Protein AF-A0A660MBI0-F1 (afdb_monomer)

Sequence (117 aa):
NPRDVKFELARELVARFHDEAAAAAAQEAFVNRFAKNEIPEDLEEFRIDAPDGALGIAHVLKAAGLVASTSEGLRMVDGGAVKVDGERVASRDFKLARGFSGIVQAGKRRIVKVVLV

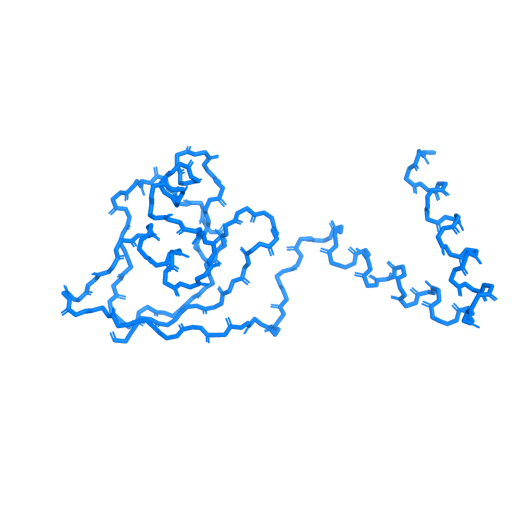Nearest PDB structures (foldseek):
  1h3e-assembly1_A-2  TM=7.801E-01  e=1.463E-08  Thermus thermophilus HB27
  1h3f-assembly1_B  TM=7.743E-01  e=9.051E-08  Thermus thermophilus HB27
  1h3f-assembly1_A  TM=7.532E-01  e=4.916E-07  Thermus thermophilus HB27
  5xyu-assembly1_D  TM=7.496E-01  e=9.119E-03  Mycolicibacterium smegmatis MC2 155
  7p7q-assembly1_e  TM=5.908E-01  e=9.732E-03  Enterococcus faecalis

Secondary structure (DSSP, 8-state):
-HHHHHHHHHHHHHHHHS-HHHHHHHHHHHHHHHHS-PPPSSPPEEEE--TTSEEEHHHHHHHTTSSSSHHHHHHHHHTT-EEETTEEP--TT-EEETT-EEEEEETTTEEEEEEE-

Foldseek 3Di:
DVVVVVLVVQLVVCCVVPRNVRSVVVSVCCCVLPVVLDDDPPFAEDEDEDPVQKDFQLVQCCSLVVDVHSVVRLVQLCVQQKDWQNHTRNDSRDIDGQQDWTWIGGHSPRIHIYHYD

Solvent-accessible surface area (backbone atoms only — not comparable to full-atom values): 6457 Å² total; per-residue (Å²): 107,82,66,56,59,52,50,54,53,50,35,52,53,38,28,73,78,69,33,65,67,58,20,52,50,52,52,50,52,47,43,49,63,69,70,62,72,58,77,68,90,86,52,60,74,39,81,43,81,22,91,84,48,43,39,43,48,24,56,50,34,31,76,64,65,67,30,98,35,46,70,56,29,40,53,34,29,76,71,55,37,24,28,49,74,83,42,70,43,86,54,78,80,41,60,48,45,46,71,40,71,50,42,43,29,53,50,97,81,40,65,34,29,40,33,26,77

Radius of gyration: 18.47 Å; Cα contacts (8 Å, |Δi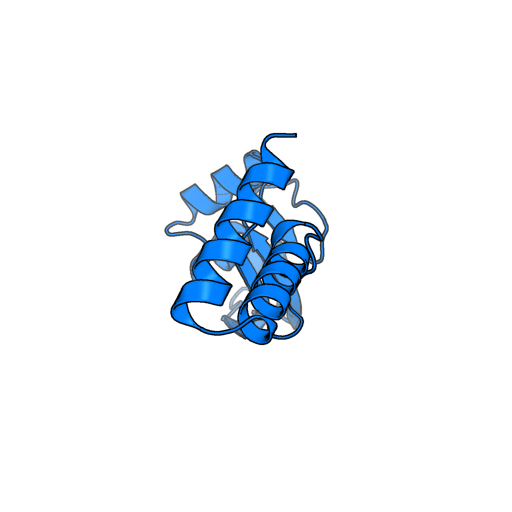|>4): 180; chains: 1; bounding box: 41×25×51 Å

Structure (mmCIF, N/CA/C/O backbone):
data_AF-A0A660MBI0-F1
#
_entry.id   AF-A0A660MBI0-F1
#
loop_
_atom_site.group_PDB
_atom_site.id
_atom_site.type_symbol
_atom_site.label_atom_id
_atom_site.label_alt_id
_atom_site.label_comp_id
_atom_site.label_asym_id
_atom_site.label_entity_id
_atom_site.label_seq_id
_atom_site.pdbx_PDB_ins_code
_atom_site.Cartn_x
_atom_site.Cartn_y
_atom_site.Cartn_z
_atom_site.occupancy
_atom_site.B_iso_or_equiv
_atom_site.auth_seq_id
_atom_site.auth_comp_id
_atom_site.auth_asym_id
_atom_site.auth_atom_id
_atom_site.pdbx_PDB_model_num
ATOM 1 N N . ASN A 1 1 ? -2.749 6.931 30.028 1.00 76.69 1 ASN A N 1
ATOM 2 C CA . ASN A 1 1 ? -2.168 7.048 28.668 1.00 76.69 1 ASN A CA 1
ATOM 3 C C . ASN A 1 1 ? -3.280 7.510 27.724 1.00 76.69 1 ASN A C 1
ATOM 5 O O . ASN A 1 1 ? -4.360 6.939 27.803 1.00 76.69 1 ASN A O 1
ATOM 9 N N . PRO A 1 2 ? -3.080 8.533 26.870 1.00 85.50 2 PRO A N 1
ATOM 10 C CA . PRO A 1 2 ? -4.120 9.036 25.960 1.00 85.50 2 PRO A CA 1
ATOM 11 C C . PRO A 1 2 ? -4.748 7.975 25.047 1.00 85.50 2 PRO A C 1
ATOM 13 O O . PRO A 1 2 ? -5.861 8.159 24.562 1.00 85.50 2 PRO A O 1
ATOM 16 N N . ARG A 1 3 ? -4.034 6.875 24.785 1.00 82.19 3 ARG A N 1
ATOM 17 C CA . ARG A 1 3 ? -4.545 5.724 24.039 1.00 82.19 3 ARG A CA 1
ATOM 18 C C . ARG A 1 3 ? -5.628 4.973 24.818 1.00 82.19 3 ARG A C 1
ATOM 20 O O . ARG A 1 3 ? -6.673 4.694 24.247 1.00 82.19 3 ARG A O 1
ATOM 27 N N . ASP A 1 4 ? -5.395 4.691 26.093 1.00 83.75 4 ASP A N 1
ATOM 28 C CA . ASP A 1 4 ? -6.287 3.865 26.918 1.00 83.75 4 ASP A CA 1
ATOM 29 C C . ASP A 1 4 ? -7.642 4.557 27.115 1.00 83.75 4 ASP A C 1
ATOM 31 O O . ASP A 1 4 ? -8.682 3.951 26.891 1.00 83.75 4 ASP A O 1
ATOM 35 N N . VAL A 1 5 ? -7.626 5.872 27.360 1.00 91.38 5 VAL A N 1
ATOM 36 C CA . VAL A 1 5 ? -8.847 6.691 27.488 1.00 91.38 5 VAL A CA 1
ATOM 37 C C . VAL A 1 5 ? -9.678 6.682 26.196 1.00 91.38 5 VAL A C 1
ATOM 39 O O . VAL A 1 5 ? -10.906 6.683 26.236 1.00 91.38 5 VAL A O 1
ATOM 42 N N . LYS A 1 6 ? -9.028 6.637 25.023 1.00 86.56 6 LYS A N 1
ATOM 43 C CA . LYS A 1 6 ? -9.730 6.514 23.733 1.00 86.56 6 LYS A CA 1
ATOM 44 C C . LYS A 1 6 ? -10.359 5.135 23.551 1.00 86.56 6 LYS A C 1
ATOM 46 O O . LYS A 1 6 ? -11.423 5.051 22.948 1.00 86.56 6 LYS A O 1
ATOM 51 N N . PHE A 1 7 ? -9.716 4.079 24.050 1.00 89.19 7 PHE A N 1
ATOM 52 C CA . PHE A 1 7 ? -10.292 2.735 24.029 1.00 89.19 7 PHE A CA 1
ATOM 53 C C . PHE A 1 7 ? -11.498 2.626 24.959 1.00 89.19 7 PHE A C 1
ATOM 55 O O . PHE A 1 7 ? -12.522 2.103 24.533 1.00 89.19 7 PHE A O 1
ATOM 62 N N . GLU A 1 8 ? -11.416 3.170 26.174 1.00 91.12 8 GLU A N 1
ATOM 63 C CA . GLU A 1 8 ? -12.539 3.183 27.121 1.00 91.12 8 GLU A CA 1
ATOM 64 C C . GLU A 1 8 ? -13.755 3.922 26.555 1.00 91.12 8 GLU A C 1
ATOM 66 O O . GLU A 1 8 ? -14.855 3.371 26.544 1.00 91.12 8 GLU A O 1
ATOM 71 N N . LEU A 1 9 ? -13.554 5.125 26.001 1.00 93.56 9 LEU A N 1
ATOM 72 C CA . LEU A 1 9 ? -14.634 5.890 25.375 1.00 93.56 9 LEU A CA 1
ATOM 73 C C . LEU A 1 9 ? -15.235 5.158 24.165 1.00 93.56 9 LEU A C 1
ATOM 75 O O . LEU A 1 9 ? -16.452 5.091 24.026 1.00 93.56 9 LEU A O 1
ATOM 79 N N . ALA A 1 10 ? -14.400 4.601 23.282 1.00 90.62 10 ALA A N 1
ATOM 80 C CA . ALA A 1 10 ? -14.890 3.871 22.114 1.00 90.62 10 ALA A CA 1
ATOM 81 C C . ALA A 1 10 ? -15.700 2.628 22.516 1.00 90.62 10 ALA A C 1
ATOM 83 O O . ALA A 1 10 ? -16.743 2.362 21.923 1.00 90.62 10 ALA A O 1
ATOM 84 N N . ARG A 1 11 ? -15.249 1.898 23.542 1.00 92.19 11 ARG A N 1
ATOM 85 C CA . ARG A 1 11 ? -15.947 0.728 24.082 1.00 92.19 11 ARG A CA 1
ATOM 86 C C . ARG A 1 11 ? -17.301 1.114 24.685 1.00 92.19 11 ARG A C 1
ATOM 88 O O . ARG A 1 11 ? -18.284 0.443 24.391 1.00 92.19 11 ARG A O 1
ATOM 95 N N . GLU A 1 12 ? -17.367 2.201 25.458 1.00 94.94 12 GLU A N 1
ATOM 96 C CA . GLU A 1 12 ? -18.623 2.712 26.037 1.00 94.94 12 GLU A CA 1
ATOM 97 C C . GLU A 1 12 ? -19.638 3.098 24.955 1.00 94.94 12 GLU A C 1
ATOM 99 O O . GLU A 1 12 ? -20.797 2.686 25.021 1.00 94.94 12 GLU A O 1
ATOM 104 N N . LEU A 1 13 ? -19.192 3.805 23.912 1.00 95.88 13 LEU A N 1
ATOM 105 C CA . LEU A 1 13 ? -20.056 4.202 22.803 1.00 95.88 13 LEU A CA 1
ATOM 106 C C . LEU A 1 13 ? -20.581 2.993 22.021 1.00 95.88 13 LEU A C 1
ATOM 108 O O . LEU A 1 13 ? -21.782 2.904 21.773 1.00 95.88 13 LEU A O 1
ATOM 112 N N . VAL A 1 14 ? -19.715 2.047 21.648 1.00 94.38 14 VAL A N 1
ATOM 113 C CA . VAL A 1 14 ? -20.146 0.861 20.890 1.00 94.38 14 VAL A CA 1
ATOM 114 C C . VAL A 1 14 ? -21.095 0.001 21.726 1.00 94.38 14 VAL A C 1
ATOM 116 O O . VAL A 1 14 ? -22.128 -0.414 21.209 1.00 94.38 14 VAL A O 1
ATOM 119 N N . ALA A 1 15 ? -20.813 -0.198 23.017 1.00 94.31 15 ALA A N 1
ATOM 120 C CA . ALA A 1 15 ? -21.690 -0.962 23.902 1.00 94.31 15 ALA A CA 1
ATOM 121 C C . ALA A 1 15 ? -23.064 -0.299 24.085 1.00 94.31 15 ALA A C 1
ATOM 123 O O . ALA A 1 15 ? -24.076 -0.993 24.121 1.00 94.31 15 ALA A O 1
ATOM 124 N N . ARG A 1 16 ? -23.121 1.040 24.159 1.00 95.50 16 ARG A N 1
ATOM 125 C CA . ARG A 1 16 ? -24.378 1.793 24.297 1.00 95.50 16 ARG A CA 1
ATOM 126 C C . ARG A 1 16 ? -25.293 1.662 23.075 1.00 95.50 16 ARG A C 1
ATOM 128 O O . ARG A 1 16 ? -26.509 1.658 23.245 1.00 95.50 16 ARG A O 1
ATOM 135 N N . PHE A 1 17 ? -24.732 1.619 21.865 1.00 95.06 17 PHE A N 1
ATOM 136 C CA . PHE A 1 17 ? -25.509 1.604 20.614 1.00 95.06 17 PHE A CA 1
ATOM 137 C C . PHE A 1 17 ? -25.650 0.216 19.974 1.00 95.06 17 PHE A C 1
ATOM 139 O O . PHE A 1 17 ? -26.465 0.049 19.068 1.00 95.06 17 PHE A O 1
ATOM 146 N N . HIS A 1 18 ? -24.880 -0.765 20.441 1.00 92.06 18 HIS A N 1
ATOM 147 C CA . HIS A 1 18 ? -24.936 -2.153 20.001 1.00 92.06 18 HIS A CA 1
ATOM 148 C C . HIS A 1 18 ? -25.051 -3.060 21.232 1.00 92.06 18 HIS A C 1
ATOM 150 O O . HIS A 1 18 ? -26.127 -3.164 21.815 1.00 92.06 18 HIS A O 1
ATOM 156 N N . ASP A 1 19 ? -23.950 -3.682 21.647 1.00 91.88 19 ASP A N 1
ATOM 157 C CA . ASP A 1 19 ? -23.838 -4.491 22.853 1.00 91.88 19 ASP A CA 1
ATOM 158 C C . ASP A 1 19 ? -22.357 -4.648 23.257 1.00 91.88 19 ASP A C 1
ATOM 160 O O . ASP A 1 19 ? -21.430 -4.200 22.572 1.00 91.88 19 ASP A O 1
ATOM 164 N N . GLU A 1 20 ? -22.126 -5.285 24.403 1.00 91.62 20 GLU A N 1
ATOM 165 C CA . GLU A 1 20 ? -20.785 -5.565 24.931 1.00 91.62 20 GLU A CA 1
ATOM 166 C C . GLU A 1 20 ? -19.943 -6.470 24.016 1.00 91.62 20 GLU A C 1
ATOM 168 O O . GLU A 1 20 ? -18.726 -6.286 23.907 1.00 91.62 20 GLU A O 1
ATOM 173 N N . ALA A 1 21 ? -20.574 -7.420 23.321 1.00 91.88 21 ALA A N 1
ATOM 174 C CA . ALA A 1 21 ? -19.874 -8.347 22.436 1.00 91.88 21 ALA A CA 1
ATOM 175 C C . ALA A 1 21 ? -19.323 -7.622 21.196 1.00 91.88 21 ALA A C 1
ATOM 177 O O . ALA A 1 21 ? -18.163 -7.811 20.824 1.00 91.88 21 ALA A O 1
ATOM 178 N N . ALA A 1 22 ? -20.114 -6.728 20.604 1.00 87.81 22 ALA A N 1
ATOM 179 C CA . ALA A 1 22 ? -19.723 -5.870 19.496 1.00 87.81 22 ALA A CA 1
ATOM 180 C C . ALA A 1 22 ? -18.598 -4.907 19.897 1.00 87.81 22 ALA A C 1
ATOM 182 O O . ALA A 1 22 ? -17.671 -4.684 19.116 1.00 87.81 22 ALA A O 1
ATOM 183 N N . ALA A 1 23 ? -18.633 -4.373 21.122 1.00 89.88 23 ALA A N 1
ATOM 184 C CA . ALA A 1 23 ? -17.579 -3.501 21.635 1.00 89.88 23 ALA A CA 1
ATOM 185 C C . ALA A 1 23 ? -16.236 -4.239 21.773 1.00 89.88 23 ALA A C 1
ATOM 187 O O . ALA A 1 23 ? -15.201 -3.724 21.338 1.00 89.88 23 ALA A O 1
ATOM 188 N N . ALA A 1 24 ? -16.251 -5.462 22.316 1.00 88.62 24 ALA A N 1
ATOM 189 C CA . ALA A 1 24 ? -15.064 -6.310 22.410 1.00 88.62 24 ALA A CA 1
ATOM 190 C C . ALA A 1 24 ? -14.511 -6.683 21.022 1.00 88.62 24 ALA A C 1
ATOM 192 O O . ALA A 1 24 ? -13.322 -6.486 20.762 1.00 88.62 24 ALA A O 1
ATOM 193 N N . ALA A 1 25 ? -15.377 -7.125 20.102 1.00 86.94 25 ALA A N 1
ATOM 194 C CA . ALA A 1 25 ? -14.988 -7.486 18.739 1.00 86.94 25 ALA A CA 1
ATOM 195 C C . ALA A 1 25 ? -14.408 -6.293 17.957 1.00 86.94 25 ALA A C 1
ATOM 197 O O . ALA A 1 25 ? -13.404 -6.430 17.256 1.00 86.94 25 ALA A O 1
ATOM 198 N N . ALA A 1 26 ? -14.990 -5.097 18.099 1.00 84.75 26 ALA A N 1
ATOM 199 C CA . ALA A 1 26 ? -14.491 -3.883 17.454 1.00 84.75 26 ALA A CA 1
ATOM 200 C C . ALA A 1 26 ? -13.110 -3.470 17.987 1.00 84.75 26 ALA A C 1
ATOM 202 O O . ALA A 1 26 ? -12.232 -3.083 17.209 1.00 84.75 26 ALA A O 1
ATOM 203 N N . GLN A 1 27 ? -12.899 -3.574 19.302 1.00 85.50 27 GLN A N 1
ATOM 204 C CA . GLN A 1 27 ? -11.602 -3.310 19.918 1.00 85.50 27 GLN A CA 1
ATOM 205 C C . GLN A 1 27 ? -10.545 -4.308 19.434 1.00 85.50 27 GLN A C 1
ATOM 207 O O . GLN A 1 27 ? -9.449 -3.894 19.052 1.00 85.50 27 GLN A O 1
ATOM 212 N N . GLU A 1 28 ? -10.866 -5.600 19.406 1.00 83.19 28 GLU A N 1
ATOM 213 C CA . GLU A 1 28 ? -9.959 -6.648 18.942 1.00 83.19 28 GLU A CA 1
ATOM 214 C C . GLU A 1 28 ? -9.614 -6.483 17.454 1.00 83.19 28 GLU A C 1
ATOM 216 O O . GLU A 1 28 ? -8.437 -6.467 17.087 1.00 83.19 28 GLU A O 1
ATOM 221 N N . ALA A 1 29 ? -10.613 -6.223 16.606 1.00 79.25 29 ALA A N 1
ATOM 222 C CA . ALA A 1 29 ? -10.409 -5.920 15.193 1.00 79.25 29 ALA A CA 1
ATOM 223 C C . ALA A 1 29 ? -9.533 -4.673 14.991 1.00 79.25 29 ALA A C 1
ATOM 225 O O . ALA A 1 29 ? -8.658 -4.663 14.122 1.00 79.25 29 ALA A O 1
ATOM 226 N 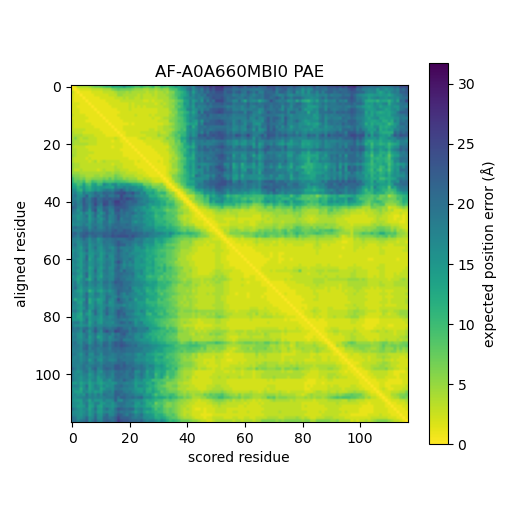N . PHE A 1 30 ? -9.717 -3.627 15.804 1.00 79.19 30 PHE A N 1
ATOM 227 C CA . PHE A 1 30 ? -8.874 -2.433 15.758 1.00 79.19 30 PHE A CA 1
ATOM 228 C C . PHE A 1 30 ? -7.431 -2.743 16.172 1.00 79.19 30 PHE A C 1
ATOM 230 O O . PHE A 1 30 ? -6.492 -2.295 15.513 1.00 79.19 30 PHE A O 1
ATOM 237 N N . VAL A 1 31 ? -7.229 -3.513 17.244 1.00 78.19 31 VAL A N 1
ATOM 238 C CA . VAL A 1 31 ? -5.892 -3.907 17.708 1.00 78.19 31 VAL A CA 1
ATOM 239 C C . VAL A 1 31 ? -5.193 -4.775 16.661 1.00 78.19 31 VAL A C 1
ATOM 241 O O . VAL A 1 31 ? -4.052 -4.483 16.312 1.00 78.19 31 VAL A O 1
ATOM 244 N N . ASN A 1 32 ? -5.866 -5.765 16.083 1.00 69.75 32 ASN A N 1
ATOM 245 C CA . ASN A 1 32 ? -5.273 -6.613 15.048 1.00 69.75 32 ASN A CA 1
ATOM 246 C C . ASN A 1 32 ? -4.945 -5.800 13.783 1.00 69.75 32 ASN A C 1
ATOM 248 O O . ASN A 1 32 ? -3.810 -5.817 13.309 1.00 69.75 32 ASN A O 1
ATOM 252 N N . ARG A 1 33 ? -5.881 -4.967 13.307 1.00 63.75 33 ARG A N 1
ATOM 253 C CA . ARG A 1 33 ? -5.698 -4.161 12.088 1.00 63.75 33 ARG A CA 1
ATOM 254 C C . ARG A 1 33 ? -4.666 -3.039 12.235 1.00 63.75 33 ARG A C 1
ATOM 256 O O . ARG A 1 33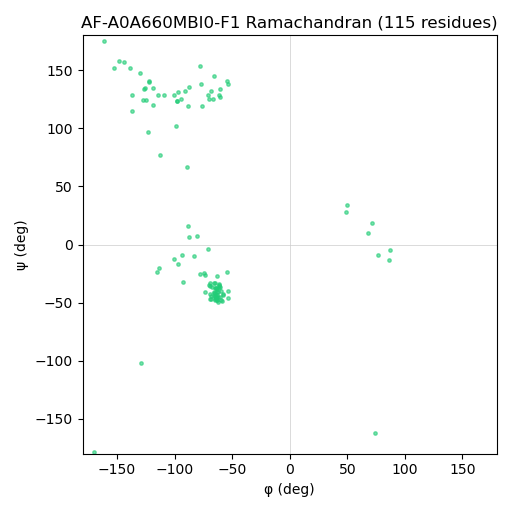 ? -3.980 -2.718 11.267 1.00 63.75 33 ARG A O 1
ATOM 263 N N . PHE A 1 34 ? -4.571 -2.395 13.401 1.00 63.47 34 PHE A N 1
ATOM 264 C CA . PHE A 1 34 ? -3.762 -1.178 13.570 1.00 63.47 34 PHE A CA 1
ATOM 265 C C . PHE A 1 34 ? -2.579 -1.314 14.523 1.00 63.47 34 PHE A C 1
ATOM 267 O O . PHE A 1 34 ? -1.636 -0.532 14.402 1.00 63.47 34 PHE A O 1
ATOM 274 N N . ALA A 1 35 ? -2.599 -2.260 15.464 1.00 57.88 35 ALA A N 1
ATOM 275 C CA . ALA A 1 35 ? -1.491 -2.453 16.395 1.00 57.88 35 ALA A CA 1
ATOM 276 C C . ALA A 1 35 ? -0.480 -3.495 15.903 1.00 57.88 35 ALA A C 1
ATOM 278 O O . ALA A 1 35 ? 0.706 -3.323 16.175 1.00 57.88 35 ALA A O 1
ATOM 279 N N . LYS A 1 36 ? -0.911 -4.534 15.172 1.00 55.81 36 LYS A N 1
ATOM 280 C CA . LYS A 1 36 ? -0.019 -5.644 14.800 1.00 55.81 36 LYS A CA 1
ATOM 281 C C . LYS A 1 36 ? 0.668 -5.519 13.436 1.00 55.81 36 LYS A C 1
ATOM 283 O O . LYS A 1 36 ? 1.590 -6.277 13.174 1.00 55.81 36 LYS A O 1
ATOM 288 N N . ASN A 1 37 ? 0.295 -4.547 12.592 1.00 57.28 37 ASN A N 1
ATOM 289 C CA . ASN A 1 37 ? 0.754 -4.475 11.189 1.00 57.28 37 ASN A CA 1
ATOM 290 C C . ASN A 1 37 ? 0.607 -5.822 10.446 1.00 57.28 37 ASN A C 1
ATOM 292 O O . ASN A 1 37 ? 1.390 -6.108 9.541 1.00 57.28 37 ASN A O 1
ATOM 296 N N . GLU A 1 38 ? -0.352 -6.661 10.843 1.00 60.31 38 GLU A N 1
ATOM 297 C CA . GLU A 1 38 ? -0.584 -7.941 10.183 1.00 60.31 38 GLU A CA 1
ATOM 298 C C . GLU A 1 38 ? -1.172 -7.661 8.799 1.00 60.31 38 GLU A C 1
ATOM 300 O O . GLU A 1 38 ? -2.136 -6.902 8.648 1.00 60.31 38 GLU A O 1
ATOM 305 N N . ILE A 1 39 ? -0.520 -8.210 7.774 1.00 65.75 39 ILE A N 1
ATOM 306 C CA . ILE A 1 39 ? -1.024 -8.166 6.407 1.00 65.75 39 ILE A CA 1
ATOM 307 C C . ILE A 1 39 ? -2.296 -9.028 6.393 1.00 65.75 39 ILE A C 1
ATOM 309 O O . ILE A 1 39 ? -2.219 -10.173 6.836 1.00 65.75 39 ILE A O 1
ATOM 313 N N . PRO A 1 40 ? -3.454 -8.506 5.946 1.00 66.31 40 PRO A N 1
ATOM 314 C CA . PRO A 1 40 ? -4.674 -9.304 5.859 1.00 66.31 40 PRO A CA 1
ATOM 315 C C . PRO A 1 40 ? -4.441 -10.570 5.025 1.00 66.31 40 PRO A C 1
ATOM 317 O O . PRO A 1 40 ? -3.761 -10.494 4.007 1.00 66.31 40 PRO A O 1
ATOM 320 N N . GLU A 1 41 ? -5.006 -11.711 5.422 1.00 63.41 41 GLU A N 1
ATOM 321 C CA . GLU A 1 41 ? -4.917 -12.946 4.621 1.00 63.41 41 GLU A CA 1
ATOM 322 C C . GLU A 1 41 ? -5.744 -12.837 3.323 1.00 63.41 41 GLU A C 1
ATOM 324 O O . GLU A 1 41 ? -5.316 -13.308 2.270 1.00 63.41 41 GLU A O 1
ATOM 329 N N . ASP A 1 42 ? -6.862 -12.103 3.365 1.00 72.25 42 ASP A N 1
ATOM 330 C CA . ASP A 1 42 ? -7.738 -11.831 2.218 1.00 72.25 42 ASP A CA 1
ATOM 331 C C . ASP A 1 42 ? -7.315 -10.559 1.457 1.00 72.25 42 ASP A C 1
ATOM 333 O O . ASP A 1 42 ? -8.009 -9.536 1.464 1.00 72.25 42 ASP A O 1
ATOM 337 N N . LEU A 1 43 ? -6.140 -10.583 0.822 1.00 81.06 43 LEU A N 1
ATOM 338 C CA . LEU A 1 43 ? -5.725 -9.497 -0.074 1.00 81.06 43 LEU A CA 1
ATOM 339 C C . LEU A 1 43 ? -6.426 -9.582 -1.431 1.00 81.06 43 LEU A C 1
ATOM 341 O O . LEU A 1 43 ? -6.496 -10.642 -2.051 1.00 81.06 43 LEU A O 1
ATOM 345 N N . GLU A 1 44 ? -6.846 -8.424 -1.941 1.00 84.69 44 GLU A N 1
ATOM 346 C CA . GLU A 1 44 ? -7.300 -8.282 -3.323 1.00 84.69 44 GLU A CA 1
ATOM 347 C C . GLU A 1 44 ? -6.155 -8.627 -4.292 1.00 84.69 44 GLU A C 1
ATOM 349 O O . GLU A 1 44 ? -5.036 -8.118 -4.153 1.00 84.69 44 GLU A O 1
ATOM 354 N N . GLU A 1 45 ? -6.428 -9.522 -5.248 1.00 90.75 45 GLU A N 1
ATOM 355 C CA . GLU A 1 45 ? -5.464 -9.976 -6.255 1.00 90.75 45 GLU A CA 1
ATOM 356 C C . GLU A 1 45 ? -5.647 -9.208 -7.570 1.00 90.75 45 GLU A C 1
ATOM 358 O O . GLU A 1 45 ? -6.711 -9.251 -8.186 1.00 90.75 45 GLU A O 1
ATOM 363 N N . PHE A 1 46 ? -4.579 -8.561 -8.037 1.00 92.94 46 PHE A N 1
ATOM 364 C CA . PHE A 1 46 ? -4.528 -7.860 -9.318 1.00 92.94 46 PHE A CA 1
ATOM 365 C C . PHE A 1 46 ? -3.643 -8.602 -10.313 1.00 92.94 46 PHE A C 1
ATOM 367 O O . PHE A 1 46 ? -2.477 -8.884 -10.031 1.00 92.94 46 PHE A O 1
ATOM 374 N N . ARG A 1 47 ? -4.177 -8.858 -11.509 1.00 92.56 47 ARG A N 1
ATOM 375 C CA . ARG A 1 47 ? -3.416 -9.397 -12.643 1.00 92.56 47 ARG A CA 1
ATOM 376 C C . ARG A 1 47 ? -3.017 -8.264 -13.571 1.00 92.56 47 ARG A C 1
ATOM 378 O O . ARG A 1 47 ? -3.879 -7.513 -14.020 1.00 92.56 47 ARG A O 1
ATOM 385 N N . ILE A 1 48 ? -1.721 -8.126 -13.826 1.00 92.38 48 ILE A N 1
ATOM 386 C CA . ILE A 1 48 ? -1.166 -7.037 -14.631 1.00 92.38 48 ILE A CA 1
ATOM 387 C C . ILE A 1 48 ? -0.297 -7.643 -15.728 1.00 92.38 48 ILE A C 1
ATOM 389 O O . ILE A 1 48 ? 0.645 -8.376 -15.432 1.00 92.38 48 ILE A O 1
ATOM 393 N N . ASP A 1 49 ? -0.594 -7.311 -16.981 1.00 92.31 49 ASP A N 1
ATOM 394 C CA . ASP A 1 49 ? 0.203 -7.760 -18.121 1.00 92.31 49 ASP A CA 1
ATOM 395 C C . ASP A 1 49 ? 1.592 -7.106 -18.117 1.00 92.31 49 ASP A C 1
ATOM 397 O O . ASP A 1 49 ? 1.729 -5.882 -17.997 1.00 92.31 49 ASP A O 1
ATOM 401 N N . ALA A 1 50 ? 2.629 -7.925 -18.296 1.00 90.69 50 ALA A N 1
ATOM 402 C CA . ALA A 1 50 ? 4.011 -7.489 -18.477 1.00 90.69 50 ALA A CA 1
ATOM 403 C C . ALA A 1 50 ? 4.493 -7.823 -19.907 1.00 90.69 50 ALA A C 1
ATOM 405 O O . ALA A 1 50 ? 5.240 -8.790 -20.094 1.00 90.69 50 ALA A O 1
ATOM 406 N N . PRO A 1 51 ? 4.091 -7.038 -20.932 1.00 83.56 51 PRO A N 1
ATOM 407 C CA . PRO A 1 51 ? 4.340 -7.361 -22.342 1.00 83.56 51 PRO A CA 1
ATOM 408 C C . PRO A 1 51 ? 5.833 -7.450 -22.688 1.00 83.56 51 PRO A C 1
ATOM 410 O O . PRO A 1 51 ? 6.233 -8.333 -23.441 1.00 83.56 51 PRO A O 1
ATOM 413 N N . ASP A 1 52 ? 6.666 -6.611 -22.067 1.00 87.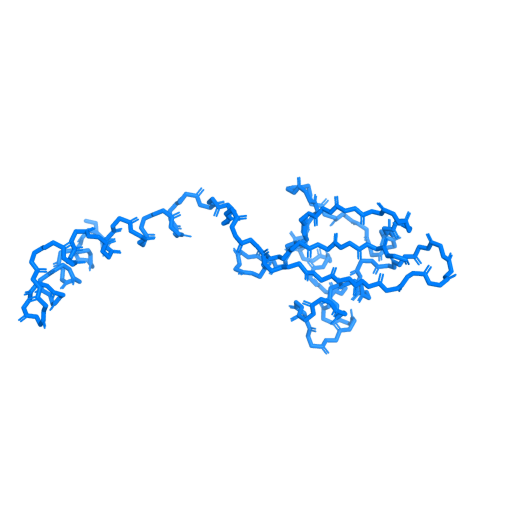12 52 ASP A N 1
ATOM 414 C CA . ASP A 1 52 ? 8.123 -6.598 -22.261 1.00 87.12 52 ASP A CA 1
ATOM 415 C C . ASP A 1 52 ? 8.866 -7.564 -21.313 1.00 87.12 52 ASP A C 1
ATOM 417 O O . ASP A 1 52 ? 10.071 -7.443 -21.089 1.00 87.12 52 ASP A O 1
ATOM 421 N N . GLY A 1 53 ? 8.150 -8.504 -20.686 1.00 88.50 53 GLY A N 1
ATOM 422 C CA . GLY A 1 53 ? 8.707 -9.500 -19.764 1.00 88.50 53 GLY A CA 1
ATOM 423 C C . GLY A 1 53 ? 9.041 -8.975 -18.363 1.00 88.50 53 GLY A C 1
ATOM 424 O O . GLY A 1 53 ? 9.324 -9.770 -17.468 1.00 88.50 53 GLY A O 1
ATOM 425 N N . ALA A 1 54 ? 8.980 -7.662 -18.137 1.00 90.19 54 ALA A N 1
ATOM 426 C CA . ALA A 1 54 ? 9.113 -7.052 -16.821 1.00 90.19 54 ALA A CA 1
ATOM 427 C C . ALA A 1 54 ? 8.363 -5.717 -16.740 1.00 90.19 54 ALA A C 1
ATOM 429 O O . ALA A 1 54 ? 8.244 -5.001 -17.733 1.00 90.19 54 ALA A O 1
ATOM 430 N N . LEU A 1 55 ? 7.918 -5.345 -15.539 1.00 92.81 55 LEU A N 1
ATOM 431 C CA . LEU A 1 55 ? 7.257 -4.071 -15.279 1.00 92.81 55 LEU A CA 1
ATOM 432 C C . LEU A 1 55 ? 7.943 -3.329 -14.128 1.00 92.81 55 LEU A C 1
ATOM 434 O O . LEU A 1 55 ? 8.262 -3.908 -13.090 1.00 92.81 55 LEU A O 1
ATOM 438 N N . GLY A 1 56 ? 8.192 -2.031 -14.311 1.00 93.44 56 GLY A N 1
ATOM 439 C CA . GLY A 1 56 ? 8.773 -1.190 -13.263 1.00 93.44 56 GLY A CA 1
ATOM 440 C C . GLY A 1 56 ? 7.824 -1.032 -12.076 1.00 93.44 56 GLY A C 1
ATOM 441 O O . GLY A 1 56 ? 6.610 -0.915 -12.260 1.00 93.44 56 GLY A O 1
ATOM 442 N N . ILE A 1 57 ? 8.367 -0.958 -10.861 1.00 94.12 57 ILE A N 1
ATOM 443 C CA . ILE A 1 57 ? 7.574 -0.901 -9.626 1.00 94.12 57 ILE A CA 1
ATOM 444 C C . ILE A 1 57 ? 6.542 0.231 -9.642 1.00 94.12 57 ILE A C 1
ATOM 446 O O . ILE A 1 57 ? 5.395 0.025 -9.272 1.00 94.12 57 ILE A O 1
ATOM 450 N N . ALA A 1 58 ? 6.888 1.410 -10.162 1.00 93.25 58 ALA A N 1
ATOM 451 C CA . ALA A 1 58 ? 5.959 2.536 -10.243 1.00 93.25 58 ALA A CA 1
ATOM 452 C C . ALA A 1 58 ? 4.763 2.278 -11.179 1.00 93.25 58 ALA A C 1
ATOM 454 O O . ALA A 1 58 ? 3.663 2.768 -10.921 1.00 93.25 58 ALA A O 1
ATOM 455 N N . HIS A 1 59 ? 4.966 1.505 -12.250 1.00 93.44 59 HIS A N 1
ATOM 456 C CA . HIS A 1 59 ? 3.892 1.090 -13.152 1.00 93.44 59 HIS A CA 1
ATOM 457 C C . HIS A 1 59 ? 3.009 0.028 -12.501 1.00 93.44 59 HIS A C 1
ATOM 459 O O . HIS A 1 59 ? 1.790 0.144 -12.586 1.00 93.44 59 HIS A O 1
ATOM 465 N N . VAL A 1 60 ? 3.610 -0.927 -11.786 1.00 93.81 60 VAL A N 1
ATOM 466 C CA . VAL A 1 60 ? 2.883 -1.931 -10.994 1.00 93.81 60 VAL A CA 1
ATOM 467 C C . VAL A 1 60 ? 1.998 -1.253 -9.948 1.00 93.81 60 VAL A C 1
ATOM 469 O O . VAL A 1 60 ? 0.807 -1.533 -9.883 1.00 93.81 60 VAL A O 1
ATOM 472 N N . LEU A 1 61 ? 2.542 -0.294 -9.191 1.00 93.38 61 LEU A N 1
ATOM 473 C CA . LEU A 1 61 ? 1.790 0.461 -8.184 1.00 93.38 61 LEU A CA 1
ATOM 474 C C . LEU A 1 61 ? 0.583 1.191 -8.786 1.00 93.38 61 LEU A C 1
ATOM 476 O O . LEU A 1 61 ? -0.490 1.202 -8.188 1.00 93.38 61 LEU A O 1
ATOM 480 N N . LYS A 1 62 ? 0.748 1.812 -9.959 1.00 94.94 62 LYS A N 1
ATOM 481 C CA . LYS A 1 62 ? -0.347 2.512 -10.640 1.00 94.94 62 LYS A CA 1
ATOM 482 C C . LYS A 1 62 ? -1.397 1.529 -11.161 1.00 94.94 62 LYS A C 1
ATOM 484 O O . LYS A 1 62 ? -2.586 1.761 -10.978 1.00 94.94 62 LYS A O 1
ATOM 489 N N . ALA A 1 63 ? -0.965 0.454 -11.817 1.00 92.69 63 ALA A N 1
ATOM 490 C CA . ALA A 1 63 ? -1.858 -0.546 -12.396 1.00 92.69 63 ALA A CA 1
ATOM 491 C C . ALA A 1 63 ? -2.651 -1.310 -11.322 1.00 92.69 63 ALA A C 1
ATOM 493 O O . ALA A 1 63 ? -3.819 -1.608 -11.535 1.00 92.69 63 ALA A O 1
ATOM 494 N N . ALA A 1 64 ? -2.061 -1.531 -10.144 1.00 91.94 64 ALA A N 1
ATOM 495 C CA . ALA A 1 64 ? -2.732 -2.111 -8.982 1.00 91.94 64 ALA A CA 1
ATOM 496 C C . ALA A 1 64 ? -3.590 -1.102 -8.184 1.00 91.94 64 ALA A C 1
ATOM 498 O O . ALA A 1 64 ? -4.022 -1.403 -7.076 1.00 91.94 64 ALA A O 1
ATOM 499 N N . GLY A 1 65 ? -3.774 0.133 -8.674 1.00 91.50 65 GLY A N 1
ATOM 500 C CA . GLY A 1 65 ? -4.586 1.158 -8.004 1.00 91.50 65 GLY A CA 1
ATOM 501 C C . GLY A 1 65 ? -4.006 1.695 -6.688 1.00 91.50 65 GLY A C 1
ATOM 502 O O . GLY A 1 65 ? -4.678 2.435 -5.971 1.00 91.50 65 GLY A O 1
ATOM 503 N N . LEU A 1 66 ? -2.752 1.368 -6.356 1.00 90.56 66 LEU A N 1
ATOM 504 C CA . LEU A 1 66 ? -2.109 1.804 -5.113 1.00 90.56 66 LEU A CA 1
ATOM 505 C C . LEU A 1 66 ? -1.737 3.293 -5.142 1.00 90.56 66 LEU A C 1
ATOM 507 O O . LEU A 1 66 ? -1.630 3.920 -4.088 1.00 90.56 66 LEU A O 1
ATOM 511 N N . VAL A 1 67 ? -1.522 3.871 -6.324 1.00 93.12 67 VAL A N 1
ATOM 512 C CA . VAL A 1 67 ? -1.179 5.289 -6.529 1.00 93.12 67 VAL A CA 1
ATOM 513 C C . VAL A 1 67 ? -1.940 5.861 -7.722 1.00 93.12 67 VAL A C 1
ATOM 515 O O . VAL A 1 67 ? -2.233 5.145 -8.677 1.00 93.12 67 VAL A O 1
ATOM 518 N N . ALA A 1 68 ? -2.208 7.168 -7.710 1.00 91.50 68 ALA A N 1
ATOM 519 C CA . ALA A 1 68 ? -2.921 7.840 -8.797 1.00 91.50 68 ALA A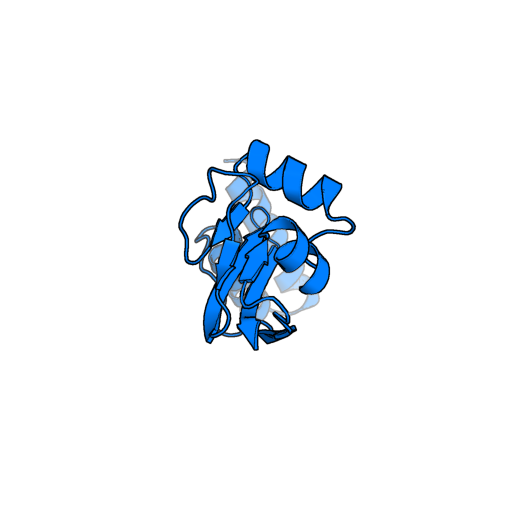 CA 1
ATOM 520 C C . ALA A 1 68 ? -2.043 8.026 -10.049 1.00 91.50 68 ALA A C 1
ATOM 522 O O . ALA A 1 68 ? -2.541 8.147 -11.169 1.00 91.50 68 ALA A O 1
ATOM 523 N N . SER A 1 69 ? -0.717 8.062 -9.881 1.00 93.44 69 SER A N 1
ATOM 524 C CA . SER A 1 69 ? 0.228 8.262 -10.984 1.00 93.44 69 SER A CA 1
ATOM 525 C C . SER A 1 69 ? 1.555 7.536 -10.769 1.00 93.44 69 SER A C 1
ATOM 527 O O . SER A 1 69 ? 1.968 7.268 -9.642 1.00 93.44 69 SER A O 1
ATOM 529 N N . THR A 1 70 ? 2.278 7.275 -11.861 1.00 92.88 70 THR A N 1
ATOM 530 C CA . THR A 1 70 ? 3.638 6.711 -11.810 1.00 92.88 70 THR A CA 1
ATOM 531 C C . THR A 1 70 ? 4.609 7.637 -11.077 1.00 92.88 70 THR A C 1
ATOM 533 O O . THR A 1 70 ? 5.444 7.163 -10.313 1.00 92.88 70 THR A O 1
ATOM 536 N N . SER A 1 71 ? 4.482 8.959 -11.240 1.00 93.50 71 SER A N 1
ATOM 537 C CA . SER A 1 71 ? 5.302 9.941 -10.520 1.00 93.50 71 SER A CA 1
ATOM 538 C C . SER A 1 71 ? 5.064 9.915 -9.008 1.00 93.50 71 SER A C 1
ATOM 540 O O . SER A 1 71 ? 6.016 10.057 -8.244 1.00 93.50 71 SER A O 1
ATOM 542 N N . GLU A 1 72 ? 3.819 9.710 -8.563 1.00 93.19 72 GLU A N 1
ATOM 543 C CA . GLU A 1 72 ? 3.514 9.465 -7.147 1.00 93.19 72 GLU A CA 1
ATOM 544 C C . GLU A 1 72 ? 4.178 8.169 -6.669 1.00 93.19 72 GLU A C 1
ATOM 546 O O . GLU A 1 72 ? 4.872 8.185 -5.655 1.00 93.19 72 GLU A O 1
ATOM 551 N N . GLY A 1 73 ? 4.048 7.081 -7.437 1.00 92.25 73 GLY A N 1
ATOM 552 C CA . GLY A 1 73 ? 4.708 5.806 -7.143 1.00 92.25 73 GLY A CA 1
ATOM 553 C C . GLY A 1 73 ? 6.218 5.952 -6.959 1.00 92.25 73 GLY A C 1
ATOM 554 O O . GLY A 1 73 ? 6.765 5.481 -5.967 1.00 92.25 73 GLY A O 1
ATOM 555 N N . LEU A 1 74 ? 6.892 6.681 -7.851 1.00 93.38 74 LEU A N 1
ATOM 556 C CA . LEU A 1 74 ? 8.330 6.933 -7.743 1.00 93.38 74 LEU A CA 1
ATOM 557 C C . LEU A 1 74 ? 8.702 7.725 -6.481 1.00 93.38 74 LEU A C 1
ATOM 559 O O . LEU A 1 74 ? 9.640 7.344 -5.788 1.00 93.38 74 LEU A O 1
ATOM 563 N N . ARG A 1 75 ? 7.941 8.773 -6.134 1.00 93.12 75 ARG A N 1
ATOM 564 C CA . ARG A 1 75 ? 8.158 9.524 -4.882 1.00 93.12 75 ARG A CA 1
ATOM 565 C C . ARG A 1 75 ? 7.996 8.634 -3.652 1.00 93.12 75 ARG A C 1
ATOM 567 O O . ARG A 1 75 ? 8.717 8.797 -2.671 1.00 93.12 75 ARG A O 1
ATOM 574 N N . MET A 1 76 ? 7.055 7.692 -3.692 1.00 91.75 76 MET A N 1
ATOM 575 C CA . MET A 1 76 ? 6.878 6.727 -2.611 1.00 91.75 76 MET A CA 1
ATOM 576 C C . MET A 1 76 ? 8.049 5.750 -2.497 1.00 91.75 76 MET A C 1
ATOM 578 O O . MET A 1 76 ? 8.415 5.393 -1.376 1.00 91.75 76 MET A O 1
ATOM 582 N N . VAL A 1 77 ? 8.635 5.332 -3.622 1.00 93.38 77 VAL A N 1
ATOM 583 C CA . VAL A 1 77 ? 9.859 4.517 -3.634 1.00 93.38 77 VAL A CA 1
ATOM 584 C C . VAL A 1 77 ? 11.017 5.296 -3.007 1.00 93.38 77 VAL A C 1
ATOM 586 O O . VAL A 1 77 ? 11.631 4.792 -2.068 1.00 93.38 77 VAL A O 1
ATOM 589 N N . ASP A 1 78 ? 11.251 6.547 -3.425 1.00 92.12 78 ASP A N 1
ATOM 590 C CA . ASP A 1 78 ? 12.314 7.394 -2.852 1.00 92.12 78 ASP A CA 1
ATOM 591 C C . ASP A 1 78 ? 12.135 7.576 -1.336 1.00 92.12 78 ASP A C 1
ATOM 593 O O . ASP A 1 78 ? 13.077 7.452 -0.552 1.00 92.12 78 ASP A O 1
ATOM 597 N N . GLY A 1 79 ? 10.891 7.820 -0.909 1.00 91.25 79 GLY A N 1
ATOM 598 C CA . GLY A 1 79 ? 10.521 7.963 0.497 1.00 91.25 79 GLY A CA 1
ATOM 599 C C . GLY A 1 79 ? 10.561 6.656 1.293 1.00 91.25 79 GLY A C 1
ATOM 600 O O . GLY A 1 79 ? 10.324 6.672 2.499 1.00 91.25 79 GLY A O 1
ATOM 601 N N . GLY A 1 80 ? 10.837 5.515 0.653 1.00 90.69 80 GLY A N 1
ATOM 602 C CA . GLY A 1 80 ? 10.897 4.218 1.320 1.00 90.69 80 GLY A CA 1
ATOM 603 C C . GLY A 1 80 ? 9.563 3.658 1.776 1.00 90.69 80 GLY A C 1
ATOM 604 O O . GLY A 1 80 ? 9.528 2.789 2.646 1.00 90.69 80 GLY A O 1
ATOM 605 N N . ALA A 1 81 ? 8.468 4.173 1.227 1.00 91.31 81 ALA A N 1
ATOM 606 C CA . ALA A 1 81 ? 7.124 3.749 1.575 1.00 91.31 81 ALA A CA 1
ATOM 607 C C . ALA A 1 81 ? 6.692 2.489 0.812 1.00 91.31 81 ALA A C 1
ATOM 609 O O . ALA A 1 81 ? 5.650 1.929 1.137 1.00 91.31 81 ALA A O 1
ATOM 610 N N . VAL A 1 82 ? 7.454 2.049 -0.193 1.00 94.06 82 VAL A N 1
ATOM 611 C CA . VAL A 1 82 ? 7.104 0.898 -1.033 1.00 94.06 82 VAL A CA 1
ATOM 612 C C . VAL A 1 82 ? 7.811 -0.361 -0.549 1.00 94.06 82 VAL A C 1
ATOM 614 O O . VAL A 1 82 ? 9.026 -0.352 -0.331 1.00 94.06 82 VAL A O 1
ATOM 617 N N . LYS A 1 83 ? 7.046 -1.444 -0.407 1.00 93.00 83 LYS A N 1
ATOM 618 C CA . LYS A 1 83 ? 7.561 -2.775 -0.088 1.00 93.00 83 LYS A CA 1
ATOM 619 C C . LYS A 1 83 ? 7.016 -3.826 -1.047 1.00 93.00 83 LYS A C 1
ATOM 621 O O . LYS A 1 83 ? 5.873 -3.717 -1.490 1.00 93.00 83 LYS A O 1
ATOM 626 N N . VAL A 1 84 ? 7.826 -4.838 -1.320 1.00 93.44 84 VAL A N 1
ATOM 627 C CA . VAL A 1 84 ? 7.457 -6.050 -2.056 1.00 93.44 84 VAL A CA 1
ATOM 628 C C . VAL A 1 84 ? 7.798 -7.233 -1.161 1.00 93.44 84 VAL A C 1
ATOM 630 O O . VAL A 1 84 ? 8.913 -7.296 -0.655 1.00 93.44 84 VAL A O 1
ATOM 633 N N . ASP A 1 85 ? 6.825 -8.099 -0.882 1.00 90.19 85 ASP A N 1
ATOM 634 C CA . ASP A 1 85 ? 6.956 -9.256 0.020 1.00 90.19 85 ASP A CA 1
ATOM 635 C C . ASP A 1 85 ? 7.578 -8.909 1.388 1.00 90.19 85 ASP A C 1
ATOM 637 O O . ASP A 1 85 ? 8.311 -9.677 2.002 1.00 90.19 85 ASP A O 1
ATOM 641 N N . GLY A 1 86 ? 7.278 -7.703 1.883 1.00 85.50 86 GLY A N 1
ATOM 642 C CA . GLY A 1 86 ? 7.790 -7.181 3.153 1.00 85.50 86 GLY A CA 1
ATOM 643 C C . GLY A 1 86 ? 9.151 -6.478 3.063 1.00 85.50 86 GLY A C 1
ATOM 644 O O . GLY A 1 86 ? 9.496 -5.721 3.980 1.00 85.50 86 GLY A O 1
ATOM 645 N N . GLU A 1 87 ? 9.873 -6.617 1.953 1.00 89.44 87 GLU A N 1
ATOM 646 C CA . GLU A 1 87 ? 11.163 -5.971 1.714 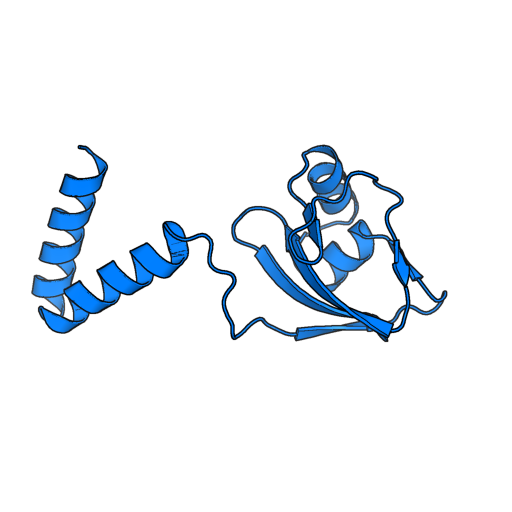1.00 89.44 87 GLU A CA 1
ATOM 647 C C . GLU A 1 87 ? 10.997 -4.581 1.102 1.00 89.44 87 GLU A C 1
ATOM 649 O O . GLU A 1 87 ? 10.205 -4.359 0.187 1.00 89.44 87 GLU A O 1
ATOM 654 N N . ARG A 1 88 ? 11.747 -3.600 1.613 1.00 92.12 88 ARG A N 1
ATOM 655 C CA . ARG A 1 88 ? 11.701 -2.225 1.102 1.00 92.12 88 ARG A CA 1
ATOM 656 C C . ARG A 1 88 ? 12.354 -2.153 -0.276 1.00 92.12 88 ARG A C 1
ATOM 658 O O . ARG A 1 88 ? 13.520 -2.501 -0.432 1.00 92.12 88 ARG A O 1
ATOM 665 N N . VAL A 1 89 ? 11.646 -1.564 -1.235 1.00 92.81 89 VAL A N 1
ATOM 666 C CA . VAL A 1 89 ? 12.207 -1.262 -2.555 1.00 92.81 89 VAL A CA 1
ATOM 667 C C . VAL A 1 89 ? 13.115 -0.036 -2.447 1.00 92.81 89 VAL A C 1
ATOM 669 O O . VAL A 1 89 ? 12.668 1.041 -2.052 1.00 92.81 89 VAL A O 1
ATOM 672 N N . ALA A 1 90 ? 14.397 -0.204 -2.775 1.00 84.69 90 ALA A N 1
ATOM 673 C CA . ALA A 1 90 ? 15.415 0.843 -2.639 1.00 84.69 90 ALA A CA 1
ATOM 674 C C . ALA A 1 90 ? 15.703 1.617 -3.939 1.00 84.69 90 ALA A C 1
ATOM 676 O O . ALA A 1 90 ? 16.296 2.690 -3.882 1.00 84.69 90 ALA A O 1
ATOM 677 N N . SER A 1 91 ? 15.296 1.090 -5.099 1.00 89.25 91 SER A N 1
ATOM 678 C CA . SER A 1 91 ? 15.584 1.691 -6.406 1.00 89.25 91 SER A CA 1
ATOM 679 C C . SER A 1 91 ? 14.313 1.997 -7.190 1.00 89.25 91 SER A C 1
ATOM 681 O O . SER A 1 91 ? 13.386 1.189 -7.246 1.00 89.25 91 SER A O 1
ATOM 683 N N . ARG A 1 92 ? 14.308 3.154 -7.860 1.00 88.88 92 ARG A N 1
ATOM 684 C CA . ARG A 1 92 ? 13.280 3.557 -8.835 1.00 88.88 92 ARG A CA 1
ATOM 685 C C . ARG A 1 92 ? 13.238 2.629 -10.048 1.00 88.88 92 ARG A C 1
ATOM 687 O O . ARG A 1 92 ? 12.179 2.469 -10.649 1.00 88.88 92 ARG A O 1
ATOM 694 N N . ASP A 1 93 ? 14.373 2.009 -10.359 1.00 88.31 93 ASP A N 1
ATOM 695 C CA . ASP A 1 93 ? 14.549 1.095 -11.488 1.00 88.31 93 ASP A CA 1
ATOM 696 C C . ASP A 1 93 ? 14.196 -0.351 -11.131 1.00 88.31 93 ASP A C 1
ATOM 698 O O . ASP A 1 93 ? 14.411 -1.258 -11.935 1.00 88.31 93 ASP A O 1
ATOM 702 N N . PHE A 1 94 ? 13.665 -0.590 -9.926 1.00 91.62 94 PHE A N 1
ATOM 703 C CA . PHE A 1 94 ? 13.217 -1.913 -9.524 1.00 91.62 94 PHE A CA 1
ATOM 704 C C . PHE A 1 94 ? 12.116 -2.403 -10.467 1.00 91.62 94 PHE A C 1
ATOM 706 O O . PHE A 1 94 ? 11.110 -1.720 -10.693 1.00 91.62 94 PHE A O 1
ATOM 713 N N . LYS A 1 95 ? 12.320 -3.598 -11.017 1.00 92.88 95 LYS A N 1
ATOM 714 C CA . LYS A 1 95 ? 11.417 -4.241 -11.966 1.00 92.88 95 LYS A CA 1
ATOM 715 C C . LYS A 1 95 ? 10.987 -5.589 -11.419 1.00 92.88 95 LYS A C 1
ATOM 717 O O . LYS A 1 95 ? 11.796 -6.328 -10.868 1.00 92.88 95 LYS A O 1
ATOM 722 N N . LEU A 1 96 ? 9.718 -5.900 -11.624 1.00 92.75 96 LEU A N 1
ATOM 723 C CA . LEU A 1 96 ? 9.143 -7.205 -11.358 1.00 92.75 96 LEU A CA 1
ATOM 724 C C . LEU A 1 96 ? 9.031 -7.951 -12.687 1.00 92.75 96 LEU A C 1
ATOM 726 O O . LEU A 1 96 ? 8.546 -7.395 -13.673 1.00 92.75 96 LEU A O 1
ATOM 730 N N . ALA A 1 97 ? 9.539 -9.179 -12.730 1.00 92.62 97 ALA A N 1
ATOM 731 C CA . ALA A 1 97 ? 9.510 -10.006 -13.930 1.00 92.62 97 ALA A CA 1
ATOM 732 C C . ALA A 1 97 ? 8.120 -10.618 -14.144 1.00 92.62 97 ALA A C 1
ATOM 734 O O . ALA A 1 97 ? 7.372 -10.854 -13.194 1.00 92.62 97 ALA A O 1
ATOM 735 N N . ARG A 1 98 ? 7.791 -10.924 -15.396 1.00 93.06 98 ARG A N 1
ATOM 736 C CA . ARG A 1 98 ? 6.618 -11.725 -15.744 1.00 93.06 98 ARG A CA 1
ATOM 737 C C . ARG A 1 98 ? 6.639 -13.056 -14.981 1.00 93.06 98 ARG A C 1
ATOM 739 O O . ARG A 1 98 ? 7.690 -13.679 -14.851 1.00 93.06 98 ARG A O 1
ATOM 746 N N . GLY A 1 99 ? 5.487 -13.484 -14.476 1.00 90.12 99 GLY A N 1
ATOM 747 C CA . GLY A 1 99 ? 5.353 -14.644 -13.594 1.00 90.12 99 GLY A CA 1
ATOM 748 C C . GLY A 1 99 ? 5.551 -14.326 -12.109 1.00 90.12 99 GLY A C 1
ATOM 749 O O . GLY A 1 99 ? 5.353 -15.207 -11.274 1.00 90.12 99 GLY A O 1
ATOM 750 N N . PHE A 1 100 ? 5.909 -13.087 -11.754 1.00 93.06 100 PHE A N 1
ATOM 751 C CA . PHE A 1 100 ? 5.931 -12.654 -10.360 1.00 93.06 100 PHE A CA 1
ATOM 752 C C . PHE A 1 100 ? 4.534 -12.760 -9.736 1.00 93.06 100 PHE A C 1
ATOM 754 O O . PHE A 1 100 ? 3.557 -12.295 -10.317 1.00 93.06 100 PHE A O 1
ATOM 761 N N . SER A 1 101 ? 4.457 -13.325 -8.533 1.00 93.31 101 SER A N 1
ATOM 762 C CA . SER A 1 101 ? 3.256 -13.351 -7.700 1.00 93.31 101 SER A CA 1
ATOM 763 C C . SER A 1 101 ? 3.663 -13.042 -6.268 1.00 93.31 101 SER A C 1
ATOM 765 O O . SER A 1 101 ? 4.364 -13.844 -5.655 1.00 93.31 101 SER A O 1
ATOM 767 N N . GLY A 1 102 ? 3.202 -11.920 -5.727 1.00 91.94 102 GLY A N 1
ATOM 768 C CA . GLY A 1 102 ? 3.594 -11.489 -4.388 1.00 91.94 102 GLY A CA 1
ATOM 769 C C . GLY A 1 102 ? 2.780 -10.315 -3.870 1.00 91.94 102 GLY A C 1
ATOM 770 O O . GLY A 1 102 ? 1.849 -9.832 -4.518 1.00 91.94 102 GLY A O 1
ATOM 771 N N . ILE A 1 103 ? 3.119 -9.863 -2.671 1.00 91.88 103 ILE A N 1
ATOM 772 C CA . ILE A 1 103 ? 2.432 -8.780 -1.975 1.00 91.88 103 ILE A CA 1
ATOM 773 C C . ILE A 1 103 ? 3.152 -7.472 -2.269 1.00 91.88 103 ILE A C 1
ATOM 775 O O . ILE A 1 103 ? 4.345 -7.327 -2.010 1.00 91.88 103 ILE A O 1
ATOM 779 N N . VAL A 1 104 ? 2.412 -6.485 -2.766 1.00 93.38 104 VAL A N 1
ATOM 780 C CA . VAL A 1 104 ? 2.926 -5.141 -3.022 1.00 93.38 104 VAL A CA 1
ATOM 781 C C . VAL A 1 104 ? 2.237 -4.159 -2.087 1.00 93.38 104 VAL A C 1
ATOM 783 O O . VAL A 1 104 ? 1.011 -4.103 -1.982 1.00 93.38 104 VAL A O 1
ATOM 786 N N . GLN A 1 105 ? 3.046 -3.362 -1.398 1.00 92.19 105 GLN A N 1
ATOM 787 C CA . GLN A 1 105 ? 2.601 -2.426 -0.379 1.00 92.19 105 GLN A CA 1
ATOM 788 C C . GLN A 1 105 ? 3.094 -1.009 -0.680 1.00 92.19 105 GLN A C 1
ATOM 790 O O . GLN A 1 105 ? 4.273 -0.786 -0.947 1.00 92.19 105 GLN A O 1
ATOM 795 N N . ALA A 1 106 ? 2.193 -0.034 -0.553 1.00 92.38 106 ALA A N 1
ATOM 796 C CA . ALA A 1 106 ? 2.463 1.395 -0.669 1.00 92.38 106 ALA A CA 1
ATOM 797 C C . ALA A 1 106 ? 2.027 2.141 0.608 1.00 92.38 106 ALA A C 1
ATOM 799 O O . ALA A 1 106 ? 0.878 2.561 0.790 1.00 92.38 106 ALA A O 1
ATOM 800 N N . GLY A 1 107 ? 2.977 2.378 1.508 1.00 87.62 107 GLY A N 1
ATOM 801 C CA . GLY A 1 107 ? 2.737 2.928 2.839 1.00 87.62 107 GLY A CA 1
ATOM 802 C C . GLY A 1 107 ? 2.103 1.892 3.771 1.00 87.62 107 GLY A C 1
ATOM 803 O O . GLY A 1 107 ? 2.153 0.699 3.516 1.00 87.62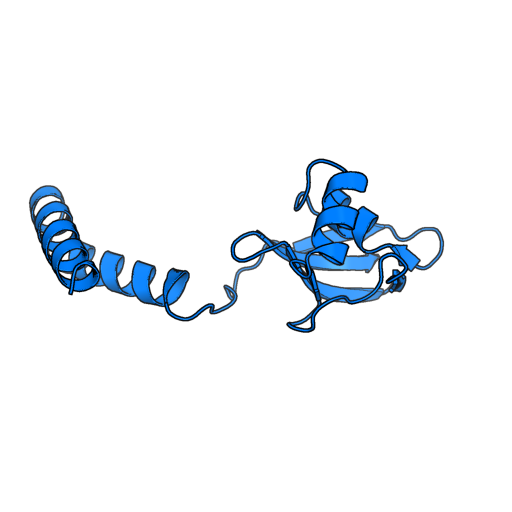 107 GLY A O 1
ATOM 804 N N . LYS A 1 108 ? 1.492 2.321 4.880 1.00 80.44 108 LYS A N 1
ATOM 805 C CA . LYS A 1 108 ? 0.986 1.380 5.904 1.00 80.44 108 LYS A CA 1
ATOM 806 C C . LYS A 1 108 ? -0.334 0.684 5.557 1.00 80.44 108 LYS A C 1
ATOM 808 O O . LYS A 1 108 ? -0.610 -0.363 6.118 1.00 80.44 108 LYS A O 1
ATOM 813 N N . ARG A 1 109 ? -1.169 1.292 4.708 1.00 81.50 109 ARG A N 1
ATOM 814 C CA . ARG A 1 109 ? -2.576 0.885 4.519 1.00 81.50 109 ARG A CA 1
ATOM 815 C C . ARG A 1 109 ? -2.908 0.318 3.143 1.00 81.50 109 ARG A C 1
ATOM 817 O O . ARG A 1 109 ? -3.937 -0.327 3.014 1.00 81.50 109 ARG A O 1
ATOM 824 N N . ARG A 1 110 ? -2.093 0.598 2.126 1.00 88.44 110 ARG A N 1
ATOM 825 C CA . ARG A 1 110 ? -2.359 0.159 0.753 1.00 88.44 110 ARG A CA 1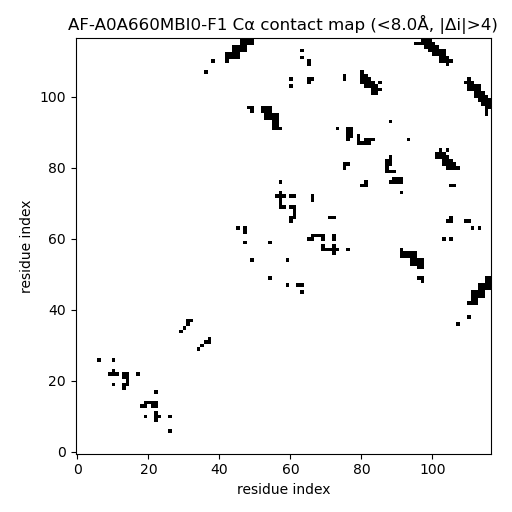
ATOM 826 C C . ARG A 1 110 ? -1.523 -1.086 0.496 1.00 88.44 110 ARG A C 1
ATOM 828 O O . ARG A 1 110 ? -0.309 -0.965 0.347 1.00 88.44 110 ARG A O 1
ATOM 835 N N . ILE A 1 111 ? -2.155 -2.251 0.552 1.00 90.44 111 ILE A N 1
ATOM 836 C CA . ILE A 1 111 ? -1.517 -3.561 0.409 1.00 90.44 111 ILE A CA 1
ATOM 837 C C . ILE A 1 111 ? -2.417 -4.391 -0.496 1.00 90.44 111 ILE A C 1
ATOM 839 O O . ILE A 1 111 ? -3.616 -4.458 -0.245 1.00 90.44 111 ILE A O 1
ATOM 843 N N . VAL A 1 112 ? -1.848 -4.982 -1.539 1.00 92.12 112 VAL A N 1
ATOM 844 C CA . VAL A 1 112 ? -2.559 -5.831 -2.503 1.00 92.12 112 VAL A CA 1
ATOM 845 C C . VAL A 1 112 ? -1.646 -6.966 -2.938 1.00 92.12 112 VAL A C 1
ATOM 847 O O . VAL A 1 112 ? -0.418 -6.854 -2.859 1.00 92.12 112 VAL A O 1
ATOM 850 N N . LYS A 1 113 ? -2.235 -8.055 -3.415 1.00 93.00 113 LYS A N 1
ATOM 851 C CA . LYS A 1 113 ? -1.494 -9.131 -4.062 1.00 93.00 113 LYS A CA 1
ATOM 852 C C . LYS A 1 113 ? -1.437 -8.845 -5.561 1.00 93.00 113 LYS A C 1
ATOM 854 O O . LYS A 1 113 ? -2.446 -8.505 -6.170 1.00 93.00 113 LYS A O 1
ATOM 859 N N . VAL A 1 114 ? -0.261 -8.956 -6.164 1.00 94.50 114 VAL A N 1
ATOM 860 C CA . VAL A 1 114 ? -0.048 -8.714 -7.595 1.00 94.50 114 VAL A CA 1
ATOM 861 C C . VAL A 1 114 ? 0.466 -9.981 -8.251 1.00 94.50 114 VAL A C 1
ATOM 863 O O . VAL A 1 114 ? 1.403 -10.596 -7.748 1.00 94.50 114 VAL A O 1
ATOM 866 N N . VAL A 1 115 ? -0.112 -10.315 -9.402 1.00 93.69 115 VAL A N 1
ATOM 867 C CA . VAL A 1 115 ? 0.369 -11.353 -10.312 1.00 93.69 115 VAL A CA 1
ATOM 868 C C . VAL A 1 115 ? 0.707 -10.702 -11.651 1.00 93.69 115 VAL A C 1
ATOM 870 O O . VAL A 1 115 ? -0.156 -10.097 -12.289 1.00 93.69 115 VAL A O 1
ATOM 873 N N . LEU A 1 116 ? 1.963 -10.812 -12.078 1.00 93.12 116 LEU A N 1
ATOM 874 C CA . LEU A 1 116 ? 2.399 -10.374 -13.400 1.00 93.12 116 LEU A CA 1
ATOM 875 C C . LEU A 1 116 ? 2.220 -11.503 -14.409 1.00 93.12 116 LEU A C 1
ATOM 877 O O . LEU A 1 116 ? 2.839 -12.560 -14.267 1.00 93.12 116 LEU A O 1
ATOM 881 N N . VAL A 1 117 ? 1.393 -11.264 -15.424 1.00 89.06 117 VAL A N 1
ATOM 882 C CA . VAL A 1 117 ? 1.031 -12.237 -16.468 1.00 89.06 117 VAL A CA 1
ATOM 883 C C . VAL A 1 117 ? 1.614 -11.906 -17.829 1.00 89.06 117 VAL A C 1
ATOM 885 O O . VAL A 1 117 ? 2.109 -10.778 -18.049 1.00 89.06 117 VAL A O 1
#

Mean predicted aligned error: 9.38 Å

pLDDT: mean 87.83, std 8.96, range [55.81, 95.88]